Protein AF-A0A920KLF4-F1 (afdb_monomer)

Structure (mmCIF, N/CA/C/O backbone):
data_AF-A0A920KLF4-F1
#
_entry.id   AF-A0A920KLF4-F1
#
loop_
_atom_site.group_PDB
_atom_site.id
_atom_site.type_symbol
_atom_site.label_atom_id
_atom_site.label_alt_id
_atom_site.label_comp_id
_atom_site.label_asym_id
_atom_site.label_entity_id
_atom_site.label_seq_id
_atom_site.pdbx_PDB_ins_code
_atom_site.Cartn_x
_atom_site.Cartn_y
_atom_site.Cartn_z
_atom_site.occupancy
_atom_site.B_iso_or_equiv
_atom_site.auth_seq_id
_atom_site.auth_comp_id
_atom_site.auth_asym_id
_atom_site.auth_atom_id
_atom_site.pdbx_PDB_model_num
ATOM 1 N N . MET A 1 1 ? -4.989 16.350 -8.514 1.00 53.06 1 MET A N 1
ATOM 2 C CA . MET A 1 1 ? -5.066 15.273 -9.522 1.00 53.06 1 MET A CA 1
ATOM 3 C C . MET A 1 1 ? -3.800 14.452 -9.369 1.00 53.06 1 MET A C 1
ATOM 5 O O . MET A 1 1 ? -2.733 15.054 -9.374 1.00 53.06 1 MET A O 1
ATOM 9 N N . TYR A 1 2 ? -3.904 13.153 -9.092 1.00 59.78 2 TYR A N 1
ATOM 10 C CA . TYR A 1 2 ? -2.741 12.262 -9.061 1.00 59.78 2 TYR A CA 1
ATOM 11 C C . TYR A 1 2 ? -2.618 11.650 -10.458 1.00 59.78 2 TYR A C 1
ATOM 13 O O . TYR A 1 2 ? -3.567 11.022 -10.918 1.00 59.78 2 TYR A O 1
ATOM 21 N N . TYR A 1 3 ? -1.503 11.896 -11.142 1.00 58.84 3 TYR A N 1
ATOM 22 C CA . TYR A 1 3 ? -1.228 11.337 -12.467 1.00 58.84 3 TYR A CA 1
ATOM 23 C C . TYR A 1 3 ? -0.428 10.044 -12.311 1.00 58.84 3 TYR A C 1
ATOM 25 O O . TYR A 1 3 ? 0.403 9.937 -11.404 1.00 58.84 3 TYR A O 1
ATOM 33 N N . HIS A 1 4 ? -0.677 9.060 -13.175 1.00 58.69 4 HIS A N 1
ATOM 34 C CA . HIS A 1 4 ? 0.084 7.817 -13.154 1.00 58.69 4 HIS A CA 1
ATOM 35 C C . HIS A 1 4 ? 1.547 8.095 -13.533 1.00 58.69 4 HIS A C 1
ATOM 37 O O . HIS A 1 4 ? 1.824 8.658 -14.588 1.00 58.69 4 HIS A O 1
ATOM 43 N N . GLU A 1 5 ? 2.496 7.695 -12.684 1.00 59.12 5 GLU A N 1
ATOM 44 C CA . GLU A 1 5 ? 3.927 7.991 -12.888 1.00 59.12 5 GLU A CA 1
ATOM 45 C C . GLU A 1 5 ? 4.477 7.390 -14.189 1.00 59.12 5 GLU A C 1
ATOM 47 O O . GLU A 1 5 ? 5.310 8.011 -14.842 1.00 59.12 5 GLU A O 1
ATOM 52 N N . ASP A 1 6 ? 3.973 6.221 -14.595 1.00 63.41 6 ASP A N 1
ATOM 53 C CA . ASP A 1 6 ? 4.425 5.561 -15.826 1.00 63.41 6 ASP A CA 1
ATOM 54 C C . ASP A 1 6 ? 3.703 6.065 -17.092 1.00 63.41 6 ASP A C 1
ATOM 56 O O . ASP A 1 6 ? 4.111 5.730 -18.202 1.00 63.41 6 ASP A O 1
ATOM 60 N N . ASN A 1 7 ? 2.616 6.840 -16.958 1.00 66.31 7 ASN A N 1
ATOM 61 C CA . ASN A 1 7 ? 1.895 7.392 -18.106 1.00 66.31 7 ASN A CA 1
ATOM 62 C C . ASN A 1 7 ? 1.121 8.664 -17.725 1.00 66.31 7 ASN A C 1
ATOM 64 O O . ASN A 1 7 ? 0.040 8.598 -17.142 1.00 66.31 7 ASN A O 1
ATOM 68 N N . ILE A 1 8 ? 1.665 9.817 -18.118 1.00 67.31 8 ILE A N 1
ATOM 69 C CA . ILE A 1 8 ? 1.096 11.147 -17.847 1.00 67.31 8 ILE A CA 1
ATOM 70 C C . ILE A 1 8 ? -0.301 11.322 -18.470 1.00 67.31 8 ILE A C 1
ATOM 72 O O . ILE A 1 8 ? -1.113 12.069 -17.931 1.00 67.31 8 ILE A O 1
ATOM 76 N N . GLU A 1 9 ? -0.602 10.623 -19.568 1.00 69.31 9 GLU A N 1
ATOM 77 C CA . GLU A 1 9 ? -1.901 10.688 -20.255 1.00 69.31 9 GLU A CA 1
ATOM 78 C C . GLU A 1 9 ? -2.955 9.766 -19.623 1.00 69.31 9 GLU A C 1
ATOM 80 O O . GLU A 1 9 ? -4.130 9.822 -19.987 1.00 69.31 9 GLU A O 1
ATOM 85 N N . PHE A 1 10 ? -2.557 8.912 -18.674 1.00 69.81 10 PHE A N 1
ATOM 86 C CA . PHE A 1 10 ? -3.479 8.025 -17.981 1.00 69.81 10 PHE A CA 1
ATOM 87 C C . PHE A 1 10 ? -3.990 8.675 -16.693 1.00 69.81 10 PHE A C 1
ATOM 89 O O . PHE A 1 10 ? -3.318 8.687 -15.656 1.00 69.81 10 PHE A O 1
ATOM 96 N N . GLU A 1 11 ? -5.214 9.196 -16.760 1.00 69.25 11 GLU A N 1
ATOM 97 C CA . GLU A 1 11 ? -5.942 9.655 -15.581 1.00 69.25 11 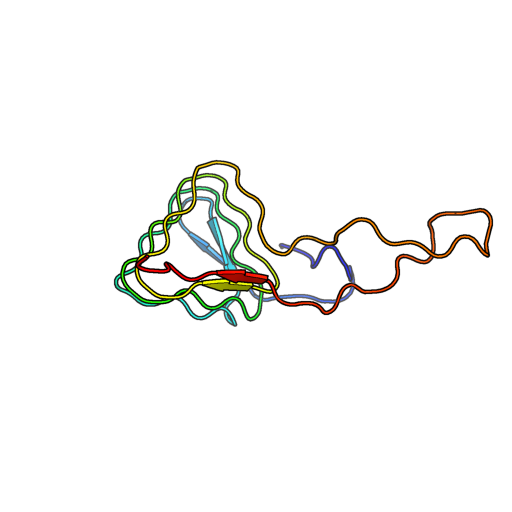GLU A CA 1
ATOM 98 C C . GLU A 1 11 ? -6.494 8.458 -14.796 1.00 69.25 11 GLU A C 1
ATOM 100 O O . GLU A 1 11 ? -7.189 7.597 -15.340 1.00 69.25 11 GLU A O 1
ATOM 105 N N . ASP A 1 12 ? -6.202 8.409 -13.496 1.00 76.38 12 ASP A N 1
ATOM 106 C CA . ASP A 1 12 ? -6.833 7.468 -12.573 1.00 76.38 12 ASP A CA 1
ATOM 107 C C . ASP A 1 12 ? -7.680 8.222 -11.541 1.00 76.38 12 ASP A C 1
ATOM 109 O O . ASP A 1 12 ? -7.374 9.345 -11.129 1.00 76.38 12 ASP A O 1
ATOM 113 N N . ASP A 1 13 ? -8.780 7.596 -11.132 1.00 89.00 13 ASP A N 1
ATOM 114 C CA . ASP A 1 13 ? -9.735 8.189 -10.205 1.00 89.00 13 ASP A CA 1
ATOM 115 C C . ASP A 1 13 ? -9.339 7.890 -8.762 1.00 89.00 13 ASP A C 1
ATOM 117 O O . ASP A 1 13 ? -9.424 6.742 -8.321 1.00 89.00 13 ASP A O 1
ATOM 121 N N . TYR A 1 14 ? -9.017 8.925 -7.988 1.00 91.00 14 TYR A N 1
ATOM 122 C CA . TYR A 1 14 ? -8.687 8.783 -6.571 1.00 91.00 14 TYR A CA 1
ATOM 123 C C . TYR A 1 14 ? -9.736 9.406 -5.649 1.00 91.00 14 TYR A C 1
ATOM 125 O O . TYR A 1 14 ? -10.257 10.493 -5.896 1.00 91.00 14 TYR A O 1
ATOM 133 N N . ILE A 1 15 ? -9.992 8.725 -4.535 1.00 93.94 15 ILE A N 1
ATOM 134 C CA . ILE A 1 15 ? -10.666 9.2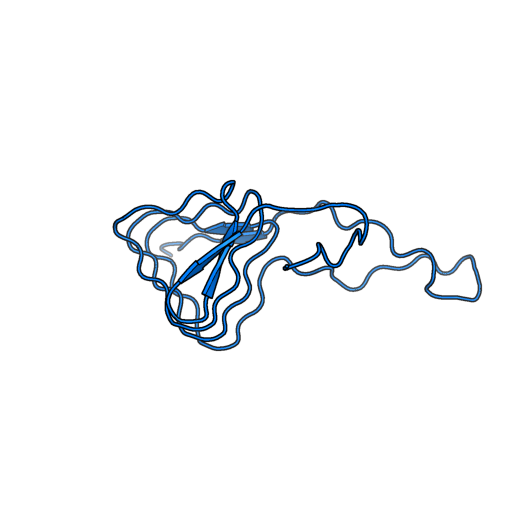54 -3.353 1.00 93.94 15 ILE A CA 1
ATOM 135 C C . ILE A 1 15 ? -9.579 9.783 -2.419 1.00 93.94 15 ILE A C 1
ATOM 137 O O . ILE A 1 15 ? -8.661 9.049 -2.051 1.00 93.94 15 ILE A O 1
ATOM 141 N N . PHE A 1 16 ? -9.681 11.053 -2.037 1.00 93.69 16 PHE A N 1
ATOM 142 C CA . PHE A 1 16 ? -8.783 11.662 -1.062 1.00 93.69 16 PHE A CA 1
ATOM 143 C C . PHE A 1 16 ? -9.429 11.650 0.325 1.00 93.69 16 PHE A C 1
ATOM 145 O O . PHE A 1 16 ? -10.539 12.155 0.492 1.00 93.69 16 PHE A O 1
ATOM 152 N N . ASN A 1 17 ? -8.741 11.082 1.316 1.00 92.00 17 ASN A N 1
ATOM 153 C CA . ASN A 1 17 ? -9.199 11.053 2.704 1.00 92.00 17 ASN A CA 1
ATOM 154 C C . ASN A 1 17 ? -8.005 11.082 3.670 1.00 92.00 17 ASN A C 1
ATOM 156 O O . ASN A 1 17 ? -7.061 10.320 3.498 1.00 92.00 17 ASN A O 1
ATOM 160 N N . GLU A 1 18 ? -8.045 11.949 4.685 1.00 90.69 18 GLU A N 1
ATOM 161 C CA . GLU A 1 18 ? -6.994 12.099 5.713 1.00 90.69 18 GLU A CA 1
ATOM 162 C C . GLU A 1 18 ? -5.545 12.198 5.176 1.00 90.69 18 GLU A C 1
ATOM 164 O O . GLU A 1 18 ? -4.606 11.653 5.758 1.00 90.69 18 GLU A O 1
ATOM 169 N N . GLY A 1 19 ? -5.341 12.889 4.050 1.00 92.00 19 GLY A N 1
ATOM 170 C CA . GLY A 1 19 ? -4.018 13.006 3.419 1.00 92.00 19 GLY A CA 1
ATOM 171 C C . GLY A 1 19 ? -3.653 11.835 2.504 1.00 92.00 19 GLY A C 1
ATOM 172 O O . GLY A 1 19 ? -2.667 11.918 1.779 1.00 92.00 19 GLY A O 1
ATOM 173 N N . SER A 1 20 ? -4.450 10.768 2.499 1.00 95.94 20 SER A N 1
ATOM 174 C CA . SER A 1 20 ? -4.243 9.569 1.691 1.00 95.94 20 SER A CA 1
ATOM 175 C C . SER A 1 20 ? -5.032 9.613 0.379 1.00 95.94 20 SER A C 1
ATOM 177 O O . SER A 1 20 ? -6.127 10.173 0.312 1.00 95.94 20 SER A O 1
ATOM 179 N N . TYR A 1 21 ? -4.489 8.975 -0.656 1.00 95.25 21 TYR A N 1
ATOM 180 C CA . TYR A 1 21 ? -5.109 8.798 -1.967 1.00 95.25 21 TYR A CA 1
ATOM 181 C C . TYR A 1 21 ? -5.424 7.319 -2.198 1.00 95.25 21 TYR A C 1
ATOM 183 O O . TYR A 1 21 ? -4.529 6.475 -2.173 1.00 95.25 21 TYR A O 1
ATOM 191 N N . PHE A 1 22 ? -6.688 7.009 -2.476 1.00 95.56 22 PHE A N 1
ATOM 192 C CA . PHE A 1 22 ? -7.164 5.653 -2.750 1.00 95.56 22 PHE A CA 1
ATOM 193 C C . PHE A 1 22 ? -7.750 5.577 -4.154 1.00 95.56 22 PHE A C 1
ATOM 195 O O . PHE A 1 22 ? -8.739 6.251 -4.430 1.00 95.56 22 PHE A O 1
ATOM 202 N N . SER A 1 23 ? -7.173 4.770 -5.043 1.00 94.25 23 SER A N 1
ATOM 203 C CA . SER A 1 23 ? -7.771 4.553 -6.363 1.00 94.25 23 SER A CA 1
ATOM 204 C C . SER A 1 23 ? -9.159 3.927 -6.196 1.00 94.25 23 SER A C 1
ATOM 206 O O . SER A 1 23 ? -9.315 2.965 -5.437 1.00 94.25 23 SER A O 1
ATOM 208 N N . LYS A 1 24 ? -10.170 4.419 -6.925 1.00 94.50 24 LYS A N 1
ATOM 209 C CA . LYS A 1 24 ? -11.533 3.843 -6.936 1.00 94.50 24 LYS A CA 1
ATOM 210 C C . LYS A 1 24 ? -11.556 2.386 -7.402 1.00 94.50 24 LYS A C 1
ATOM 212 O O . LYS A 1 24 ? -12.525 1.676 -7.162 1.00 94.50 24 LYS A O 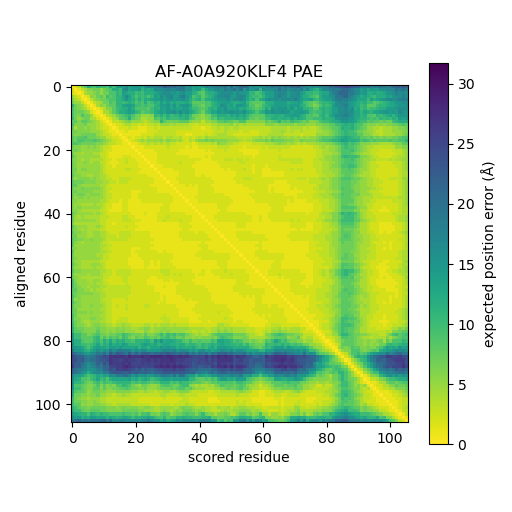1
ATOM 217 N N . TYR A 1 25 ? -10.490 1.952 -8.069 1.00 94.56 25 TYR A N 1
ATOM 218 C CA . TYR A 1 25 ? -10.314 0.601 -8.589 1.00 94.56 25 TYR A CA 1
ATOM 219 C C . TYR A 1 25 ? -9.393 -0.255 -7.705 1.00 94.56 25 TYR A C 1
ATOM 221 O O . TYR A 1 25 ? -8.977 -1.340 -8.116 1.00 94.56 25 TYR A O 1
ATOM 229 N N . SER A 1 26 ? -9.024 0.235 -6.519 1.00 96.56 26 SER A N 1
ATOM 230 C CA . SER A 1 26 ? -8.403 -0.585 -5.478 1.00 96.56 26 SER A CA 1
ATOM 231 C C . SER A 1 26 ? -9.473 -1.363 -4.705 1.00 96.56 26 SER A C 1
ATOM 233 O O . SER A 1 26 ? -10.624 -0.938 -4.608 1.00 96.56 26 SER A O 1
ATOM 235 N N . ALA A 1 27 ? -9.105 -2.523 -4.165 1.00 97.94 27 ALA A N 1
ATOM 236 C CA . ALA A 1 27 ? -9.977 -3.323 -3.312 1.00 97.94 27 ALA A CA 1
ATOM 237 C C . ALA A 1 27 ? -9.333 -3.463 -1.934 1.00 97.94 27 ALA A C 1
ATOM 239 O O . ALA A 1 27 ? -8.298 -4.112 -1.786 1.00 97.94 27 ALA A O 1
ATOM 240 N N . ILE A 1 28 ? -9.947 -2.848 -0.928 1.00 98.19 28 ILE A N 1
ATOM 241 C CA . ILE A 1 28 ? -9.450 -2.825 0.447 1.00 98.19 28 ILE A CA 1
ATOM 242 C C . ILE A 1 28 ? -10.537 -3.435 1.321 1.00 98.19 28 ILE A C 1
ATOM 244 O O . ILE A 1 28 ? -11.677 -2.984 1.283 1.00 98.19 28 ILE A O 1
ATOM 248 N N . HIS A 1 29 ? -10.206 -4.478 2.078 1.00 98.56 29 HIS A N 1
ATOM 249 C CA . HIS A 1 29 ? -11.163 -5.067 3.008 1.00 98.56 29 HIS A CA 1
ATOM 250 C C . HIS A 1 29 ? -11.423 -4.135 4.204 1.00 98.56 29 HIS A C 1
ATOM 252 O O . HIS A 1 29 ? -10.474 -3.632 4.803 1.00 98.56 29 HIS A O 1
ATOM 258 N N . ASP A 1 30 ? -12.684 -3.991 4.620 1.00 97.94 30 ASP A N 1
ATOM 259 C CA . ASP A 1 30 ? -13.115 -3.050 5.673 1.00 97.94 30 ASP A CA 1
ATOM 260 C C . ASP A 1 30 ? -12.446 -3.267 7.041 1.00 97.94 30 ASP A C 1
ATOM 262 O O . ASP A 1 30 ? -12.356 -2.355 7.859 1.00 97.94 30 ASP A O 1
ATOM 266 N N . SER A 1 31 ? -11.970 -4.486 7.316 1.00 98.44 31 SER A N 1
ATOM 267 C CA . SER A 1 31 ? -11.256 -4.792 8.565 1.00 98.44 31 SER A CA 1
ATOM 268 C C . SER A 1 31 ? -9.796 -4.328 8.585 1.00 98.44 31 SER A C 1
ATOM 270 O O . SER A 1 31 ? -9.147 -4.392 9.633 1.00 98.44 31 SER A O 1
ATOM 272 N N . SER A 1 32 ? -9.264 -3.892 7.445 1.00 98.38 32 SER A N 1
ATOM 273 C CA . SER A 1 32 ? -7.893 -3.411 7.322 1.00 98.38 32 SER A CA 1
ATOM 274 C C . SER A 1 32 ? -7.797 -1.933 7.658 1.00 98.38 32 SER A C 1
ATOM 276 O O . SER A 1 32 ? -8.680 -1.137 7.351 1.00 98.38 32 SER A O 1
ATOM 278 N N . LYS A 1 33 ? -6.698 -1.558 8.309 1.00 98.31 33 LYS A N 1
ATOM 279 C CA . LYS A 1 33 ? -6.454 -0.190 8.764 1.00 98.31 33 LYS A CA 1
ATOM 280 C C . LYS A 1 33 ? -5.354 0.430 7.928 1.00 98.31 33 LYS A C 1
ATOM 282 O O . LYS A 1 33 ? -4.275 -0.149 7.801 1.00 98.31 33 LYS A O 1
ATOM 287 N N . ILE A 1 34 ? -5.628 1.614 7.398 1.00 98.12 34 ILE A N 1
ATOM 288 C CA . ILE A 1 34 ? -4.664 2.390 6.625 1.00 98.12 34 ILE A CA 1
ATOM 289 C C . ILE A 1 34 ? -4.368 3.681 7.376 1.00 98.12 34 ILE A C 1
ATOM 291 O O . ILE A 1 34 ? -5.280 4.365 7.836 1.00 98.12 34 ILE A O 1
ATOM 295 N N . GLY A 1 35 ? -3.079 3.963 7.546 1.00 97.50 35 GLY A N 1
ATOM 296 C CA . GLY A 1 35 ? -2.572 5.178 8.155 1.00 97.50 35 GLY A CA 1
ATOM 297 C C . GLY A 1 35 ? -2.751 6.401 7.259 1.00 97.50 35 GLY A C 1
ATOM 298 O O . GLY A 1 35 ? -3.414 6.379 6.219 1.00 97.50 35 GLY A O 1
ATOM 299 N N . LYS A 1 36 ? -2.128 7.499 7.673 1.00 97.88 36 LYS A N 1
ATOM 300 C CA . LYS A 1 36 ? -2.237 8.785 6.978 1.00 97.88 36 LYS A CA 1
ATOM 301 C C . LYS A 1 36 ? -1.220 8.894 5.852 1.00 97.88 36 LYS A C 1
ATOM 303 O O . LYS A 1 36 ? -0.184 8.226 5.875 1.00 97.88 36 LYS A O 1
ATOM 308 N N . ASN A 1 37 ? -1.508 9.773 4.896 1.00 97.25 37 ASN A N 1
ATOM 309 C CA . ASN A 1 37 ? -0.630 10.097 3.768 1.00 97.25 37 ASN A CA 1
ATOM 310 C C . ASN A 1 37 ? -0.210 8.881 2.924 1.00 97.25 37 ASN A C 1
ATOM 312 O O . ASN A 1 37 ? 0.902 8.831 2.404 1.00 97.25 37 ASN A O 1
ATOM 316 N N . CYS A 1 38 ? -1.072 7.873 2.821 1.00 97.62 38 CYS A N 1
ATOM 317 C CA . CYS A 1 38 ? -0.811 6.690 2.010 1.00 97.62 38 CYS A CA 1
ATOM 318 C C . CYS A 1 38 ? -1.279 6.894 0.569 1.00 97.62 38 CYS A C 1
ATOM 320 O O . CYS A 1 38 ? -2.228 7.630 0.312 1.00 97.62 38 CYS A O 1
ATOM 322 N N . VAL A 1 39 ? -0.666 6.183 -0.372 1.00 96.38 39 VAL A N 1
ATOM 323 C CA . VAL A 1 39 ? -1.136 6.104 -1.759 1.00 96.38 39 VAL A CA 1
ATOM 324 C C . VAL A 1 39 ? -1.416 4.646 -2.088 1.00 96.38 39 VAL A C 1
ATOM 326 O O . VAL A 1 39 ? -0.498 3.828 -2.112 1.00 96.38 39 VAL A O 1
ATOM 329 N N . ILE A 1 40 ? -2.682 4.323 -2.345 1.00 96.44 40 ILE A N 1
ATOM 330 C CA . ILE A 1 40 ? -3.122 2.995 -2.777 1.00 96.44 40 ILE A CA 1
ATOM 331 C C . ILE A 1 40 ? -3.512 3.075 -4.253 1.00 96.44 40 ILE A C 1
ATOM 333 O O . ILE A 1 40 ? -4.532 3.668 -4.611 1.00 96.44 40 ILE A O 1
ATOM 337 N N . GLY A 1 41 ? -2.664 2.513 -5.111 1.00 94.06 41 GLY A N 1
ATOM 338 C CA . GLY A 1 41 ? -2.801 2.576 -6.562 1.00 94.06 41 GLY A CA 1
ATOM 339 C C . GLY A 1 41 ? -3.904 1.689 -7.142 1.00 94.06 41 GLY A C 1
ATOM 340 O O . GLY A 1 41 ? -4.476 0.822 -6.474 1.00 94.06 41 GLY A O 1
ATOM 341 N N . ARG A 1 42 ? -4.178 1.902 -8.431 1.00 92.62 42 ARG A N 1
ATOM 342 C CA . ARG A 1 42 ? -5.120 1.116 -9.232 1.00 92.62 42 ARG A CA 1
ATOM 343 C C . ARG A 1 42 ? -4.846 -0.384 -9.137 1.00 92.62 42 ARG A C 1
ATOM 345 O O . ARG A 1 42 ? -3.703 -0.821 -9.225 1.00 92.62 42 ARG A O 1
ATOM 352 N N . GLY A 1 43 ? -5.903 -1.182 -8.984 1.00 93.31 43 GLY A N 1
ATOM 353 C CA . GLY A 1 43 ? -5.815 -2.645 -9.004 1.00 93.31 43 GLY A CA 1
ATOM 354 C C . GLY A 1 43 ? -5.142 -3.277 -7.782 1.00 93.31 43 GLY A C 1
ATOM 355 O O . GLY A 1 43 ? -5.102 -4.506 -7.695 1.00 93.31 43 GLY A O 1
ATOM 356 N N . VAL A 1 44 ? -4.654 -2.476 -6.826 1.00 97.25 44 VAL A N 1
ATOM 357 C CA . VAL A 1 44 ? -4.117 -2.978 -5.558 1.00 97.25 44 VAL A CA 1
ATOM 358 C C . VAL A 1 44 ? -5.219 -3.686 -4.777 1.00 97.25 44 VAL A C 1
ATOM 360 O O . VAL A 1 44 ? -6.339 -3.184 -4.662 1.00 97.25 44 VAL A O 1
ATOM 363 N N . LYS A 1 45 ? -4.885 -4.852 -4.219 1.00 98.50 45 LYS A N 1
ATOM 364 C CA . LYS A 1 45 ? -5.784 -5.636 -3.365 1.00 98.50 45 LYS A CA 1
ATOM 365 C C . LYS A 1 45 ? -5.183 -5.786 -1.974 1.00 98.50 45 LYS A C 1
ATOM 367 O O . LYS A 1 45 ? -4.053 -6.252 -1.848 1.00 98.50 45 LYS A O 1
ATOM 372 N N . ILE A 1 46 ? -5.941 -5.421 -0.946 1.00 98.62 46 ILE A N 1
ATOM 373 C CA . ILE A 1 46 ? -5.563 -5.554 0.463 1.00 98.62 46 ILE A CA 1
ATOM 374 C C . ILE A 1 46 ? -6.591 -6.453 1.152 1.00 98.62 46 ILE A C 1
ATOM 376 O O . ILE A 1 46 ? -7.774 -6.114 1.224 1.00 98.62 46 ILE A O 1
ATOM 380 N N . GLY A 1 47 ? -6.117 -7.602 1.637 1.00 98.56 47 GLY A N 1
ATOM 381 C CA . GLY A 1 47 ? -6.888 -8.601 2.374 1.00 98.56 47 GLY A CA 1
ATOM 382 C C . GLY A 1 47 ? -7.345 -8.121 3.750 1.00 98.56 47 GLY A C 1
ATOM 383 O O . GLY A 1 47 ? -7.323 -6.930 4.053 1.00 98.56 47 GLY A O 1
ATOM 384 N N . LYS A 1 48 ? -7.792 -9.055 4.588 1.00 98.56 48 LYS A N 1
ATOM 385 C CA . LYS A 1 48 ? -8.375 -8.793 5.910 1.00 98.56 48 LYS A CA 1
ATOM 386 C C . LYS A 1 48 ? -7.307 -8.466 6.947 1.00 98.56 48 LYS A C 1
ATOM 388 O O . LYS A 1 48 ? -6.249 -9.085 6.962 1.00 98.56 48 LYS A O 1
ATOM 393 N N . ASN A 1 49 ? -7.640 -7.594 7.896 1.00 98.31 49 ASN A N 1
ATOM 394 C CA . ASN A 1 49 ? -6.848 -7.324 9.104 1.00 98.31 49 ASN A CA 1
ATOM 395 C C . ASN A 1 49 ? -5.411 -6.858 8.816 1.00 98.31 49 ASN A C 1
ATOM 397 O O . ASN A 1 49 ? -4.513 -7.051 9.636 1.00 98.31 49 ASN A O 1
ATOM 401 N N . CYS A 1 50 ? -5.176 -6.267 7.649 1.00 98.62 50 CYS A N 1
ATOM 402 C CA . CYS A 1 50 ? -3.893 -5.678 7.320 1.00 98.62 50 CYS A CA 1
ATOM 403 C C . CYS A 1 50 ? -3.724 -4.352 8.064 1.00 98.62 50 CYS A C 1
ATOM 405 O O . CYS A 1 50 ? -4.690 -3.623 8.310 1.00 98.62 50 CYS A O 1
ATOM 407 N N . ILE A 1 51 ? -2.480 -4.021 8.394 1.00 98.56 51 ILE A N 1
ATOM 408 C CA . ILE A 1 51 ? -2.114 -2.745 9.008 1.00 98.56 51 ILE A CA 1
ATOM 409 C C . ILE A 1 51 ? -1.115 -2.065 8.086 1.00 98.56 51 ILE A C 1
ATOM 411 O O . ILE A 1 51 ? 0.042 -2.474 8.001 1.00 98.56 51 ILE A O 1
ATOM 415 N N . ILE A 1 52 ? -1.561 -1.014 7.410 1.00 98.44 52 ILE A N 1
ATOM 416 C CA . ILE A 1 52 ? -0.708 -0.156 6.595 1.00 98.44 52 ILE A CA 1
ATOM 417 C C . ILE A 1 52 ? -0.409 1.094 7.420 1.00 98.44 52 ILE A C 1
ATOM 419 O O . ILE A 1 52 ? -1.331 1.836 7.753 1.00 98.44 52 ILE A O 1
ATOM 423 N N . LYS A 1 53 ? 0.851 1.303 7.816 1.00 98.50 53 LYS A N 1
ATOM 424 C CA . LYS A 1 53 ? 1.257 2.492 8.587 1.00 98.50 53 LYS A CA 1
ATOM 425 C C . LYS A 1 53 ? 1.368 3.740 7.693 1.00 98.50 53 LYS A C 1
ATOM 427 O O . LYS A 1 53 ? 0.891 3.729 6.565 1.00 98.50 53 LYS A O 1
ATOM 432 N N . ASN A 1 54 ? 1.913 4.846 8.201 1.00 98.38 54 ASN A N 1
ATOM 433 C CA . ASN A 1 54 ? 1.830 6.148 7.532 1.00 98.38 54 ASN A CA 1
ATOM 434 C C . ASN A 1 54 ? 2.816 6.282 6.366 1.00 98.38 54 ASN A C 1
ATOM 436 O O . ASN A 1 54 ? 3.871 5.647 6.346 1.00 98.38 54 ASN A O 1
ATOM 440 N N . ASN A 1 55 ? 2.506 7.180 5.430 1.00 97.81 55 ASN A N 1
ATOM 441 C CA . ASN A 1 55 ? 3.363 7.512 4.286 1.00 97.81 55 ASN A CA 1
ATOM 442 C C . ASN A 1 55 ? 3.724 6.289 3.416 1.00 97.81 55 ASN A C 1
ATOM 444 O O . ASN A 1 55 ? 4.820 6.221 2.864 1.00 97.81 55 ASN A O 1
ATOM 448 N N . VAL A 1 56 ? 2.844 5.287 3.335 1.00 98.25 56 VAL A N 1
ATOM 449 C CA . VAL A 1 56 ? 3.085 4.074 2.542 1.00 98.25 56 VAL A CA 1
ATOM 450 C C . VAL A 1 56 ? 2.552 4.257 1.126 1.00 98.25 56 VAL A C 1
ATOM 452 O O . VAL A 1 56 ? 1.427 4.718 0.930 1.00 98.25 56 VAL A O 1
ATOM 455 N N . VAL A 1 57 ? 3.331 3.825 0.137 1.00 97.06 57 VAL A N 1
ATOM 456 C CA . VAL A 1 57 ? 2.917 3.779 -1.269 1.00 97.06 57 VAL A CA 1
ATOM 457 C C . VAL A 1 57 ? 2.798 2.322 -1.703 1.00 97.06 57 VAL A C 1
ATOM 459 O O . VAL A 1 57 ? 3.750 1.552 -1.595 1.00 97.06 57 VAL A O 1
ATOM 462 N N . ILE A 1 58 ? 1.625 1.930 -2.198 1.00 96.94 58 ILE A N 1
ATOM 463 C CA . ILE A 1 58 ? 1.362 0.578 -2.701 1.00 96.94 58 ILE A CA 1
ATOM 464 C C . ILE A 1 58 ? 0.838 0.682 -4.128 1.00 96.94 58 ILE A C 1
ATOM 466 O O . ILE A 1 58 ? -0.180 1.326 -4.382 1.00 96.94 58 ILE A O 1
ATOM 470 N N . LYS A 1 59 ? 1.525 0.019 -5.054 1.00 93.50 59 LYS A N 1
ATOM 471 C CA . LYS A 1 59 ? 1.191 -0.083 -6.478 1.00 93.50 59 LYS A CA 1
ATOM 472 C C . LYS A 1 59 ? 1.362 -1.533 -6.918 1.00 93.50 59 LYS A C 1
ATOM 474 O O . LYS A 1 59 ? 2.084 -2.269 -6.257 1.00 93.50 59 LYS A O 1
ATOM 479 N N . ASN A 1 60 ? 0.690 -1.950 -7.994 1.00 93.62 60 ASN A N 1
ATOM 480 C CA . ASN A 1 60 ? 0.885 -3.262 -8.636 1.00 93.62 60 ASN A CA 1
ATOM 481 C C . ASN A 1 60 ? 1.032 -4.435 -7.642 1.00 93.62 60 ASN A C 1
ATOM 483 O O . ASN A 1 60 ? 1.944 -5.253 -7.764 1.00 93.62 60 ASN A O 1
ATOM 487 N N . ALA A 1 61 ? 0.188 -4.494 -6.605 1.00 97.50 61 ALA A N 1
ATOM 488 C CA . ALA A 1 61 ? 0.401 -5.409 -5.485 1.00 97.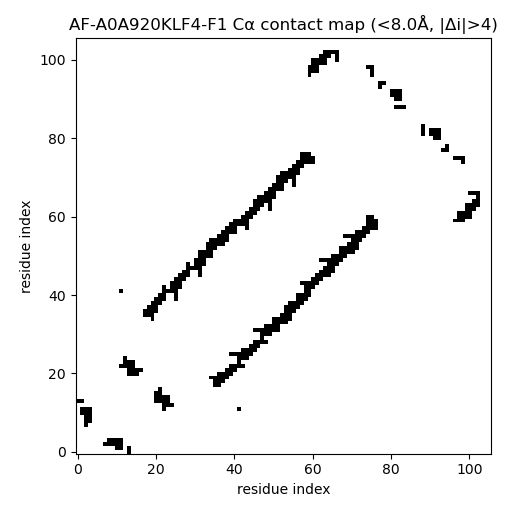50 61 ALA A CA 1
ATOM 489 C C . ALA A 1 61 ? -0.875 -6.062 -4.951 1.00 97.50 61 ALA A C 1
ATOM 491 O O . ALA A 1 61 ? -1.964 -5.482 -4.958 1.00 97.50 61 ALA A O 1
ATOM 492 N N . VAL A 1 62 ? -0.697 -7.274 -4.426 1.00 98.31 62 VAL A N 1
ATOM 493 C CA . VAL A 1 62 ? -1.707 -8.047 -3.703 1.00 98.31 62 VAL A CA 1
ATOM 494 C C . VAL A 1 62 ? -1.159 -8.394 -2.321 1.00 98.31 62 VAL A C 1
ATOM 496 O O . VAL A 1 62 ? -0.207 -9.167 -2.187 1.00 98.31 62 VAL A O 1
ATOM 499 N N . LEU A 1 63 ? -1.774 -7.822 -1.290 1.00 98.31 63 LEU A N 1
ATOM 500 C CA . LEU A 1 63 ? -1.496 -8.105 0.113 1.00 98.31 63 LEU A CA 1
ATOM 501 C C . LEU A 1 63 ? -2.569 -9.060 0.634 1.00 98.31 63 LEU A C 1
ATOM 503 O O . LEU A 1 63 ? -3.751 -8.720 0.644 1.00 98.31 63 LEU A O 1
ATOM 507 N N . PHE A 1 64 ? -2.157 -10.246 1.072 1.00 98.19 64 PHE A N 1
ATOM 508 C CA . PHE A 1 64 ? -3.033 -11.200 1.751 1.00 98.19 64 PHE A CA 1
ATOM 509 C C . PHE A 1 64 ? -3.304 -10.793 3.206 1.00 98.19 64 PHE A C 1
ATOM 511 O O . PHE A 1 64 ? -2.771 -9.802 3.701 1.00 98.19 64 PHE A O 1
ATOM 518 N N . ASP A 1 65 ? -4.154 -11.565 3.877 1.00 98.00 65 ASP A N 1
ATOM 519 C CA . ASP A 1 65 ? -4.629 -11.280 5.227 1.00 98.00 65 ASP A CA 1
ATOM 520 C C . ASP A 1 65 ? -3.493 -11.142 6.260 1.00 98.00 65 ASP A C 1
ATOM 522 O O . ASP A 1 65 ? -2.470 -11.831 6.207 1.00 98.00 65 ASP A O 1
ATOM 526 N N . ASN A 1 66 ? -3.732 -10.286 7.256 1.00 97.69 66 ASN A N 1
ATOM 527 C CA . ASN A 1 66 ? -2.896 -10.024 8.431 1.00 97.69 66 ASN A CA 1
ATOM 528 C C . ASN A 1 66 ? -1.519 -9.400 8.134 1.00 97.69 66 ASN A C 1
ATOM 530 O O . ASN A 1 66 ? -0.672 -9.323 9.023 1.00 97.69 66 ASN A O 1
ATOM 534 N N . VAL A 1 67 ? -1.277 -8.930 6.909 1.00 98.12 67 VAL A N 1
ATOM 535 C CA . VAL A 1 67 ? -0.027 -8.260 6.530 1.00 98.12 67 VAL A CA 1
ATOM 536 C C . VAL A 1 67 ? 0.142 -6.928 7.273 1.00 98.12 67 VAL A C 1
ATOM 538 O O . VAL A 1 67 ? -0.775 -6.110 7.333 1.00 98.12 67 VAL A O 1
ATOM 541 N N . VAL A 1 68 ? 1.353 -6.665 7.769 1.00 98.00 68 VAL A N 1
ATOM 542 C CA . VAL A 1 68 ? 1.727 -5.384 8.386 1.00 98.00 68 VAL A CA 1
ATOM 543 C C . VAL A 1 68 ? 2.805 -4.701 7.550 1.00 98.00 68 VAL A C 1
ATOM 545 O O . VAL A 1 68 ? 3.846 -5.297 7.283 1.00 98.00 68 VAL A O 1
ATOM 548 N N . ILE A 1 69 ? 2.572 -3.443 7.175 1.00 98.25 69 ILE A N 1
ATOM 549 C CA . ILE A 1 69 ? 3.522 -2.599 6.445 1.00 98.25 69 ILE A CA 1
ATOM 550 C C . ILE A 1 69 ? 3.919 -1.394 7.281 1.00 98.25 69 ILE A C 1
ATOM 552 O O . ILE A 1 69 ? 3.065 -0.665 7.782 1.00 98.25 69 ILE A O 1
ATOM 556 N N . CYS A 1 70 ? 5.228 -1.192 7.430 1.00 98.31 70 CYS A N 1
ATOM 557 C CA . CYS A 1 70 ? 5.794 -0.109 8.224 1.00 98.31 70 CYS A CA 1
ATOM 558 C C . CYS A 1 70 ? 5.817 1.229 7.480 1.00 98.31 70 CYS A C 1
ATOM 560 O O . CYS A 1 70 ? 5.724 1.274 6.253 1.00 98.31 70 CYS A O 1
ATOM 562 N N . ASP A 1 71 ? 5.951 2.313 8.244 1.00 98.62 71 ASP A N 1
ATOM 563 C CA . ASP A 1 71 ? 5.926 3.675 7.721 1.00 98.62 71 ASP A CA 1
ATOM 564 C C . ASP A 1 71 ? 6.972 3.887 6.613 1.00 98.62 71 ASP A C 1
ATOM 566 O O . ASP A 1 71 ? 8.069 3.328 6.673 1.00 98.62 71 ASP A O 1
ATOM 570 N N . ASN A 1 72 ? 6.647 4.726 5.627 1.00 98.12 72 ASN A N 1
ATOM 571 C CA . ASN A 1 72 ? 7.525 5.095 4.503 1.00 98.12 72 ASN A CA 1
ATOM 572 C C . ASN A 1 72 ? 7.932 3.930 3.573 1.00 98.12 72 ASN A C 1
ATOM 574 O O . ASN A 1 72 ? 8.908 4.038 2.830 1.00 98.12 72 ASN A O 1
ATOM 578 N N . THR A 1 73 ? 7.209 2.807 3.601 1.00 98.12 73 THR A N 1
ATOM 579 C CA . THR A 1 73 ? 7.460 1.683 2.685 1.00 98.12 73 THR A CA 1
ATOM 580 C C . THR A 1 73 ? 6.883 1.970 1.296 1.00 98.12 73 THR A C 1
ATOM 582 O O . THR A 1 73 ? 5.765 2.475 1.183 1.00 98.12 73 THR A O 1
ATOM 585 N N . SER A 1 74 ? 7.608 1.580 0.242 1.00 96.50 74 SER A N 1
ATOM 586 C CA . SER A 1 74 ? 7.094 1.543 -1.131 1.00 96.50 74 SER A CA 1
ATOM 587 C C . SER A 1 74 ? 7.011 0.106 -1.643 1.00 96.50 74 SER A C 1
ATOM 589 O O . SER A 1 74 ? 7.961 -0.663 -1.493 1.00 96.50 74 SER A O 1
ATOM 591 N N . ILE A 1 75 ? 5.879 -0.263 -2.240 1.00 96.44 75 ILE A N 1
ATOM 592 C CA . ILE A 1 75 ? 5.592 -1.618 -2.728 1.00 96.44 75 ILE A CA 1
ATOM 593 C C . ILE A 1 75 ? 5.126 -1.539 -4.179 1.00 96.44 75 ILE A C 1
ATOM 595 O O . ILE A 1 75 ? 4.227 -0.764 -4.499 1.00 96.44 75 ILE A O 1
ATOM 599 N N . GLY A 1 76 ? 5.725 -2.370 -5.036 1.00 91.62 76 GLY A N 1
ATOM 600 C CA . GLY A 1 76 ? 5.359 -2.502 -6.452 1.00 91.62 76 GLY A CA 1
ATOM 601 C C . GLY A 1 76 ? 5.649 -1.267 -7.305 1.00 91.62 76 GLY A C 1
ATOM 602 O O . GLY A 1 76 ? 4.988 -1.044 -8.318 1.00 91.62 76 GLY A O 1
ATOM 603 N N . SER A 1 77 ? 6.637 -0.470 -6.893 1.00 88.12 77 SER A N 1
ATOM 604 C CA . SER A 1 77 ? 7.257 0.558 -7.731 1.00 88.12 77 SER A CA 1
ATOM 605 C C . SER A 1 77 ? 8.003 -0.054 -8.914 1.00 88.12 77 SER A C 1
ATOM 607 O O . SER A 1 77 ? 8.478 -1.189 -8.837 1.00 88.12 77 SER A O 1
ATOM 609 N N . THR A 1 78 ? 8.182 0.746 -9.964 1.00 84.56 78 THR A N 1
ATOM 610 C CA . THR A 1 78 ? 9.067 0.430 -11.085 1.00 84.56 78 THR A CA 1
ATOM 611 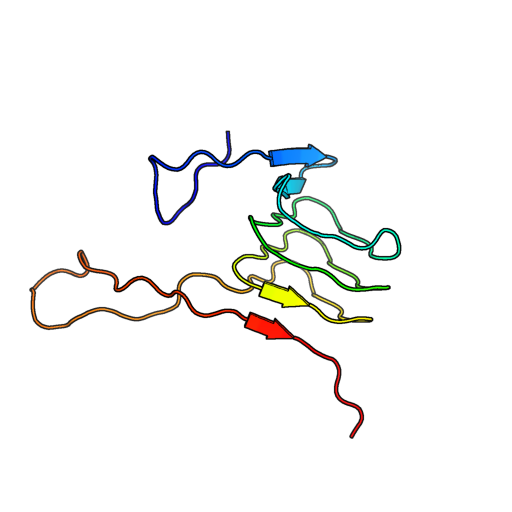C C . THR A 1 78 ? 10.482 0.183 -10.567 1.00 84.56 78 THR A C 1
ATOM 613 O O . THR A 1 78 ? 11.096 1.037 -9.929 1.00 84.56 78 THR A O 1
ATOM 616 N N . GLY A 1 79 ? 10.980 -1.027 -10.784 1.00 78.44 79 GLY A N 1
ATOM 617 C CA . GLY A 1 79 ? 12.331 -1.439 -10.439 1.00 78.44 79 GLY A CA 1
ATOM 618 C C . GLY A 1 79 ? 13.372 -0.947 -11.441 1.00 78.44 79 GLY A C 1
ATOM 619 O O . GLY A 1 79 ? 13.104 -0.187 -12.368 1.00 78.44 79 GLY A O 1
ATOM 620 N N . PHE A 1 80 ? 14.593 -1.444 -11.287 1.00 79.81 80 PHE A N 1
ATOM 621 C CA . PHE A 1 80 ? 15.737 -1.010 -12.082 1.00 79.81 80 PHE A CA 1
ATOM 622 C C . PHE A 1 80 ? 15.966 -1.942 -13.281 1.00 79.81 80 PHE A C 1
ATOM 624 O O . PHE A 1 80 ? 16.582 -2.996 -13.140 1.00 79.81 80 PHE A O 1
ATOM 631 N N . GLY A 1 81 ? 15.446 -1.573 -14.457 1.00 71.88 81 GLY A N 1
ATOM 632 C CA . GLY A 1 81 ? 15.615 -2.345 -15.693 1.00 71.88 81 GLY A CA 1
ATOM 633 C C . GLY A 1 81 ? 15.580 -1.460 -16.937 1.00 71.88 81 GLY A C 1
ATOM 634 O O . GLY A 1 81 ? 14.572 -0.819 -17.215 1.00 71.88 81 GLY A O 1
ATOM 635 N N . PHE A 1 82 ? 16.681 -1.434 -17.685 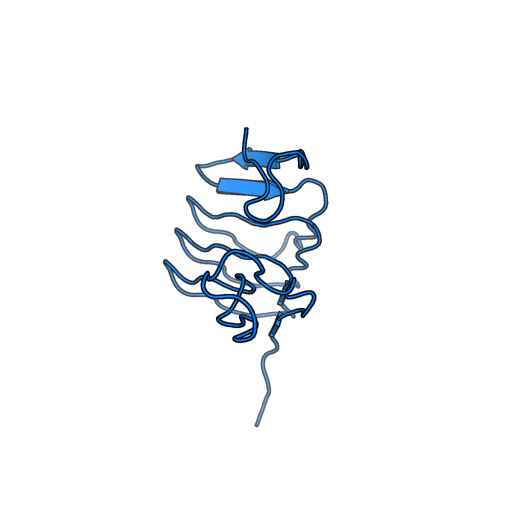1.00 73.38 82 PHE A N 1
ATOM 636 C CA . PHE A 1 82 ? 16.856 -0.628 -18.897 1.00 73.38 82 PHE A CA 1
ATOM 637 C C . PHE A 1 82 ? 17.623 -1.428 -19.955 1.00 73.38 82 PHE A C 1
ATOM 639 O O . PHE A 1 82 ? 18.440 -2.287 -19.618 1.00 73.38 82 PHE A O 1
ATOM 646 N N . SER A 1 83 ? 17.356 -1.147 -21.230 1.00 68.25 83 SER A N 1
ATOM 647 C CA . SER A 1 83 ? 18.115 -1.710 -22.351 1.00 68.25 83 SER A CA 1
ATOM 648 C C . SER A 1 83 ? 19.400 -0.901 -22.573 1.00 68.25 83 SER A C 1
ATOM 650 O O . SER A 1 83 ? 19.363 0.328 -22.582 1.00 68.25 83 SER A O 1
ATOM 652 N N . LEU A 1 84 ? 20.539 -1.579 -22.751 1.00 69.44 84 LEU A N 1
ATOM 653 C CA . LEU A 1 84 ? 21.855 -0.944 -22.950 1.00 69.44 84 LEU A CA 1
ATOM 654 C C . LEU A 1 84 ? 22.094 -0.472 -24.395 1.00 69.44 84 LEU A C 1
ATOM 656 O O . LEU A 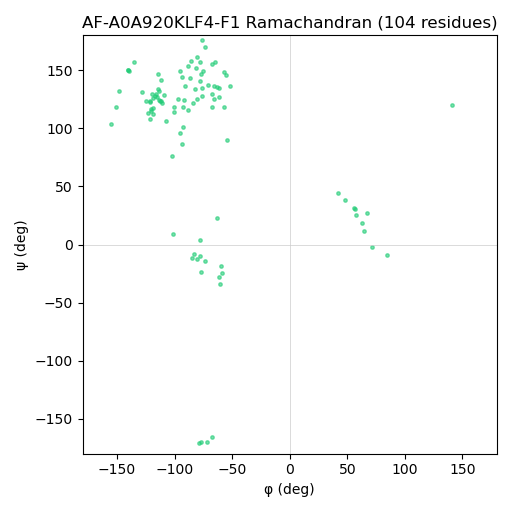1 84 ? 23.038 0.272 -24.651 1.00 69.44 84 LEU A O 1
ATOM 660 N N . ASP A 1 85 ? 21.244 -0.901 -25.327 1.00 66.31 85 ASP A N 1
ATOM 661 C CA . ASP A 1 85 ? 21.488 -0.807 -26.772 1.00 66.31 85 ASP A CA 1
ATOM 662 C C . ASP A 1 85 ? 21.358 0.621 -27.334 1.00 66.31 85 ASP A C 1
ATOM 664 O O . ASP A 1 85 ? 21.821 0.907 -28.437 1.00 66.31 85 ASP A O 1
ATOM 668 N N . SER A 1 86 ? 20.773 1.547 -26.572 1.00 53.66 86 SER A N 1
ATOM 669 C CA . SER A 1 86 ? 20.724 2.973 -26.894 1.00 53.66 86 SER A CA 1
ATOM 670 C C . SER A 1 86 ? 21.389 3.770 -25.776 1.00 53.66 86 SER A C 1
ATOM 672 O O . SER A 1 86 ? 20.966 3.679 -24.627 1.00 53.66 86 SER A O 1
ATOM 674 N N . LEU A 1 87 ? 22.412 4.566 -26.108 1.00 50.62 87 LEU A N 1
ATOM 675 C CA . LEU A 1 87 ? 23.021 5.567 -25.224 1.00 50.62 87 LEU A CA 1
ATOM 676 C C . LEU A 1 87 ? 21.937 6.526 -24.701 1.00 50.62 87 LEU A C 1
ATOM 678 O O . LEU A 1 87 ? 21.621 7.531 -25.331 1.00 50.62 87 LEU A O 1
ATOM 682 N N . GLY A 1 88 ? 21.337 6.178 -23.565 1.00 52.41 88 GLY A N 1
ATOM 683 C CA . GLY A 1 88 ? 20.224 6.903 -22.966 1.00 52.41 88 GLY A CA 1
ATOM 684 C C . GLY A 1 88 ? 19.191 5.954 -22.369 1.00 52.41 88 GLY A C 1
ATOM 685 O O . GLY A 1 88 ? 18.553 5.176 -23.072 1.00 52.41 88 GLY A O 1
ATOM 686 N N . SER A 1 89 ? 18.980 6.086 -21.064 1.00 53.19 89 SER A N 1
ATOM 687 C CA . SER A 1 89 ? 17.972 5.435 -20.212 1.00 53.19 89 SER A CA 1
ATOM 688 C C . SER A 1 89 ? 16.510 5.771 -20.567 1.00 53.19 89 SER A C 1
ATOM 690 O O . SER A 1 89 ? 15.625 5.671 -19.723 1.00 53.19 89 SER A O 1
ATOM 692 N N . ILE A 1 90 ? 16.245 6.196 -21.804 1.00 56.06 90 ILE A N 1
ATOM 693 C CA . ILE A 1 90 ? 14.944 6.709 -22.251 1.00 56.06 90 ILE A CA 1
ATOM 694 C C . ILE A 1 90 ? 13.928 5.586 -22.491 1.00 56.06 90 ILE A C 1
ATOM 696 O O . ILE A 1 90 ? 12.730 5.820 -22.393 1.00 56.06 90 ILE A O 1
ATOM 700 N N . ASN A 1 91 ? 14.397 4.363 -22.756 1.00 55.94 91 ASN A N 1
ATOM 701 C CA . ASN A 1 91 ? 13.549 3.185 -22.926 1.00 55.94 91 ASN A CA 1
ATOM 702 C C . ASN A 1 91 ? 13.588 2.321 -21.660 1.00 55.94 91 ASN A C 1
ATOM 704 O O . ASN A 1 91 ? 14.271 1.294 -21.601 1.00 55.94 91 ASN A O 1
ATOM 708 N N . LEU A 1 92 ? 12.873 2.766 -20.623 1.00 62.66 92 LEU A N 1
ATOM 709 C CA . LEU A 1 92 ? 12.536 1.904 -19.492 1.00 62.66 92 LEU A CA 1
ATOM 710 C C . LEU A 1 92 ? 11.562 0.837 -19.991 1.00 62.66 92 LEU A C 1
ATOM 712 O O . LEU A 1 92 ? 10.469 1.149 -20.462 1.00 62.66 92 LEU A O 1
ATOM 716 N N . ASN A 1 93 ? 11.963 -0.428 -19.898 1.00 68.62 93 ASN A N 1
ATOM 717 C CA . ASN A 1 93 ? 11.054 -1.520 -20.220 1.00 68.62 93 ASN A CA 1
ATOM 718 C C . ASN A 1 93 ? 9.939 -1.547 -19.162 1.00 68.62 93 ASN A C 1
ATOM 720 O O . ASN A 1 93 ? 10.252 -1.542 -17.965 1.00 68.62 93 ASN A O 1
ATOM 724 N N . PRO A 1 94 ? 8.655 -1.580 -19.563 1.00 73.12 94 PRO A N 1
ATOM 725 C CA . PRO A 1 94 ? 7.551 -1.545 -18.616 1.00 73.12 94 PRO A CA 1
ATOM 726 C C . PRO A 1 94 ? 7.611 -2.763 -17.693 1.00 73.12 94 PRO A C 1
ATOM 728 O O . PRO A 1 94 ? 7.674 -3.910 -18.142 1.00 73.12 94 PRO A O 1
ATOM 731 N N . GLN A 1 95 ? 7.580 -2.519 -16.385 1.00 78.94 95 GLN A N 1
ATOM 732 C CA . GLN A 1 95 ? 7.629 -3.578 -15.383 1.00 78.94 95 GLN A CA 1
ATOM 733 C C . GLN A 1 95 ? 6.217 -3.987 -14.980 1.00 78.94 95 GLN A C 1
ATOM 735 O O . GLN A 1 95 ? 5.656 -3.502 -14.007 1.00 78.94 95 GLN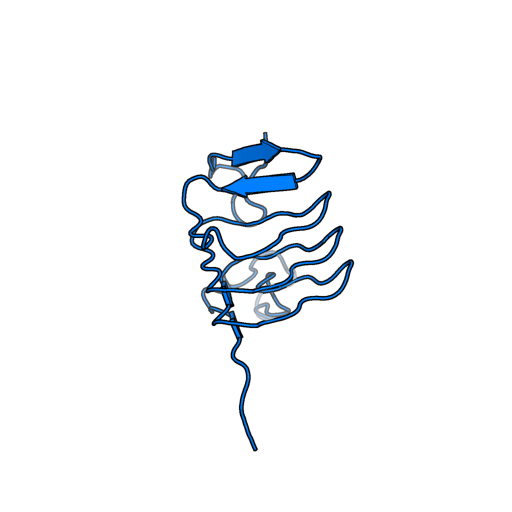 A O 1
ATOM 740 N N . LEU A 1 96 ? 5.651 -4.916 -15.750 1.00 84.69 96 LEU A N 1
ATOM 741 C CA . LEU A 1 96 ? 4.272 -5.401 -15.596 1.00 84.69 96 LEU A CA 1
ATOM 742 C C . LEU A 1 96 ? 4.085 -6.403 -14.438 1.00 84.69 96 LEU A C 1
ATOM 744 O O . LEU A 1 96 ? 3.017 -6.995 -14.290 1.00 84.69 96 LEU A O 1
ATOM 748 N N . GLY A 1 97 ? 5.140 -6.656 -13.659 1.00 88.88 97 GLY A N 1
ATOM 749 C CA . GLY A 1 97 ? 5.121 -7.610 -12.556 1.00 88.88 97 GLY A CA 1
ATOM 750 C C . GLY A 1 97 ? 4.219 -7.164 -11.405 1.00 88.88 97 GLY A C 1
ATOM 751 O O . GLY A 1 97 ? 3.987 -5.976 -11.198 1.00 88.88 97 GLY A O 1
ATOM 752 N N . ILE A 1 98 ? 3.741 -8.138 -10.627 1.00 93.62 98 ILE A N 1
ATOM 753 C CA . ILE A 1 98 ? 2.911 -7.900 -9.442 1.00 93.62 98 ILE A CA 1
ATOM 754 C C . ILE A 1 98 ? 3.679 -8.339 -8.198 1.00 93.62 98 ILE A C 1
ATOM 756 O O . ILE A 1 98 ? 4.223 -9.444 -8.154 1.00 93.62 98 ILE A O 1
ATOM 760 N N . VAL A 1 99 ? 3.674 -7.504 -7.160 1.00 96.56 99 VAL A N 1
ATOM 761 C CA . VAL A 1 99 ? 4.189 -7.886 -5.842 1.00 96.56 99 VAL A CA 1
ATOM 762 C C . VAL A 1 99 ? 3.104 -8.628 -5.073 1.00 96.56 99 VAL A C 1
ATOM 764 O O . VAL A 1 99 ? 2.023 -8.097 -4.821 1.00 96.56 99 VAL A O 1
ATOM 767 N N . VAL A 1 100 ? 3.395 -9.863 -4.671 1.00 96.94 100 VAL A N 1
ATOM 768 C CA . VAL A 1 100 ? 2.489 -10.672 -3.852 1.00 96.94 100 VAL A CA 1
ATOM 769 C C . VAL A 1 100 ? 3.089 -10.842 -2.467 1.00 96.94 100 VAL A C 1
ATOM 771 O O . VAL A 1 100 ? 4.177 -11.394 -2.322 1.00 96.94 100 VAL A O 1
ATOM 774 N N . MET A 1 101 ? 2.363 -10.406 -1.443 1.00 95.69 101 MET A N 1
ATOM 775 C CA . MET A 1 101 ? 2.790 -10.549 -0.057 1.00 95.69 101 MET A CA 1
ATOM 776 C C . MET A 1 101 ? 1.812 -11.381 0.752 1.00 95.69 101 MET A C 1
ATOM 778 O O . MET A 1 101 ? 0.618 -11.091 0.802 1.00 95.69 101 MET A O 1
ATOM 782 N N . LYS A 1 102 ? 2.352 -12.380 1.446 1.00 94.50 102 LYS A N 1
ATOM 783 C CA . LYS A 1 102 ? 1.620 -13.265 2.347 1.00 94.50 102 LYS A CA 1
ATOM 784 C C . LYS A 1 102 ? 2.443 -13.538 3.598 1.00 94.50 102 LYS A C 1
ATOM 786 O O . LYS A 1 102 ? 3.669 -13.601 3.526 1.00 94.50 102 LYS A O 1
ATOM 791 N N . ILE A 1 103 ? 1.764 -13.747 4.720 1.00 91.50 103 ILE A N 1
ATOM 792 C CA . ILE A 1 103 ? 2.392 -14.331 5.904 1.00 91.50 103 ILE A CA 1
ATOM 793 C C . ILE A 1 103 ? 2.548 -15.830 5.669 1.00 91.50 103 ILE A C 1
ATOM 795 O O . ILE A 1 103 ? 1.633 -16.494 5.180 1.00 91.50 103 ILE A O 1
ATOM 799 N N . MET A 1 104 ? 3.724 -16.350 6.001 1.00 86.06 104 MET A N 1
ATOM 800 C CA . MET A 1 104 ? 4.015 -17.773 5.970 1.00 86.06 104 MET A CA 1
ATOM 801 C C . MET A 1 104 ? 4.241 -18.236 7.403 1.00 86.06 104 MET A C 1
ATOM 803 O O . MET A 1 104 ? 5.067 -17.666 8.112 1.00 86.06 104 MET A O 1
ATOM 807 N N . TYR A 1 105 ? 3.484 -19.242 7.822 1.00 81.31 105 TYR A N 1
ATOM 808 C CA . TYR A 1 105 ? 3.777 -19.973 9.046 1.00 81.31 105 TYR A CA 1
ATOM 809 C C . TYR A 1 105 ? 4.866 -20.990 8.707 1.00 81.31 105 TYR A C 1
ATOM 811 O O . TYR A 1 105 ? 4.730 -21.719 7.721 1.00 81.31 105 TYR A O 1
ATOM 819 N N . ILE A 1 106 ? 5.964 -20.943 9.459 1.00 74.75 106 ILE A N 1
ATOM 820 C CA . ILE A 1 106 ? 7.090 -21.879 9.359 1.00 74.75 106 ILE A CA 1
ATOM 821 C C . ILE A 1 106 ? 6.840 -23.128 10.196 1.00 74.75 106 ILE A C 1
ATOM 823 O O . ILE A 1 106 ? 6.146 -23.005 11.231 1.00 74.75 106 ILE A O 1
#

Radius of gyration: 15.17 Å; Cα contacts (8 Å, |Δi|>4): 232; chains: 1; bounding box: 36×37×36 Å

Solvent-accessible surface area (backbone atoms only — not comparable to full-atom values): 6078 Å² total; per-residue (Å²): 136,70,62,40,90,93,36,81,88,43,82,59,62,64,49,79,55,78,75,16,38,36,24,75,60,35,46,71,35,88,68,33,47,74,42,43,44,21,38,40,29,60,67,19,35,39,32,45,52,21,39,38,36,35,46,24,38,40,25,40,29,40,38,36,52,62,39,74,43,60,62,66,40,76,38,50,65,83,74,95,56,65,59,81,92,47,100,57,84,81,57,60,61,83,73,86,67,68,42,78,46,70,79,76,86,130

pLDDT: mean 86.97, std 14.71, range [50.62, 98.62]

Mean predicted aligned error: 6.03 Å

Secondary structure (DSSP, 8-state):
-PEETTEEEEE--EEEETTEEEETT-EE-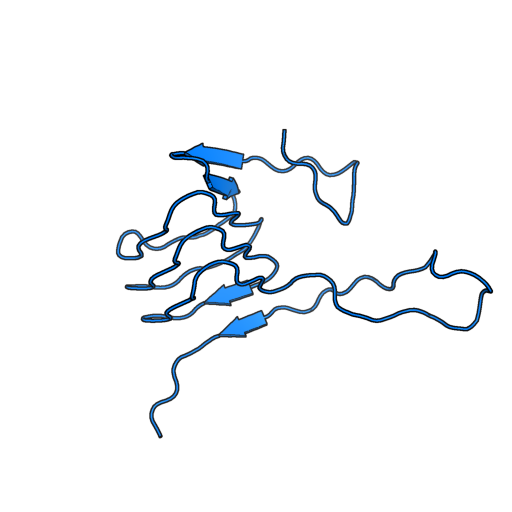TT-EE-TT-EE-TT-EE-TT-EE-TT-EE-SEEE-TT-EE-TT-EES---S-B-SSSSSTT-BPP----EEE-----

Sequence (106 aa):
MYYHEDNIEFEDDYIFNEGSYFSKYSAIHDSSKIGKNCVIGRGVKIGKNCIIKNNVVIKNAVLFDNVVICDNTSIGSTGFGFSLDSLGSINLNPQLGIVVMKIMYI

Nearest PDB structures (foldseek):
  4m98-assembly1_A  TM=9.322E-01  e=8.236E-02  Neisseria gonorrhoeae FA 1090
  4eab-assembly1_A  TM=8.911E-01  e=3.306E-02  Caulobacter vibrioides
  4m99-assembly1_B  TM=9.194E-01  e=3.629E-01  Neisseria gonorrhoeae FA 1090
  3hsq-assembly1_A  TM=6.005E-01  e=1.457E-01  Leptospira interrogans
  3pmo-assembly1_A  TM=5.097E-01  e=2.435E-01  Pseudomonas aeruginosa

Foldseek 3Di:
DDADPVDNPDDFDWDDDQLETATPQEAADPQEDAEHNEYHDHPEYAEHNEYHYENEYEDQEYHYPPHYHDYNHYYPDQDDDADPPDPDRPDRPDDNHHYYDDDDDD